Protein AF-A0A963ZHS2-F1 (afdb_monomer_lite)

Secondary structure (DSSP, 8-state):
-----PPPS--SSEEEEE-TTS-EEEEE--S---S-SHHHHHHHHHHHHHHHHHHHHHHHHHT-

Foldseek 3Di:
DDDDDDFDPADQDWDWDADPVGDIDTDHDDDDDDPGCVVVCVVVVVVVVVVVVVVVVVVVVVVD

pLDDT: mean 92.81, std 6.93, range [57.59, 98.44]

Radius of gyration: 19.41 Å; chains: 1; bounding box: 41×20×50 Å

Sequence (64 aa):
MESTLKPQSSIAKEQTHGTIPGETIERAITGRHDLSIVIRVLPVVEAMTLLVLANMWLQSKAWS

Structure (mmCIF, N/CA/C/O backbone):
data_AF-A0A963ZHS2-F1
#
_entry.id   AF-A0A963ZHS2-F1
#
loop_
_atom_site.group_PDB
_atom_site.id
_atom_site.type_symbol
_atom_site.label_atom_id
_atom_site.label_alt_id
_atom_site.label_comp_id
_atom_site.label_asym_id
_atom_site.label_entity_id
_atom_site.label_seq_id
_atom_site.pdbx_PDB_ins_code
_atom_site.Cartn_x
_atom_site.Cartn_y
_atom_site.Cartn_z
_atom_site.occupancy
_atom_site.B_iso_or_equiv
_atom_site.auth_seq_id
_atom_site.auth_comp_id
_atom_site.auth_asym_id
_atom_site.auth_atom_id
_atom_site.pdbx_PDB_model_num
ATOM 1 N N . MET A 1 1 ? -3.501 -6.342 -17.000 1.00 67.75 1 MET A N 1
ATOM 2 C CA . MET A 1 1 ? -2.936 -6.230 -15.643 1.00 67.75 1 MET A CA 1
ATOM 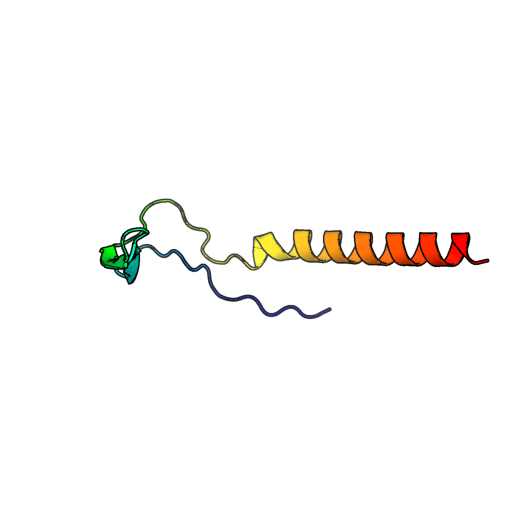3 C C . MET A 1 1 ? -4.088 -6.325 -14.672 1.00 67.75 1 MET A C 1
ATOM 5 O O . MET A 1 1 ? -5.092 -5.667 -14.903 1.00 67.75 1 MET A O 1
ATOM 9 N N . GLU A 1 2 ? -3.963 -7.146 -13.641 1.00 80.00 2 GLU A N 1
ATOM 10 C CA . GLU A 1 2 ? -4.970 -7.261 -12.590 1.00 80.00 2 GLU A CA 1
ATOM 11 C C . GLU A 1 2 ? -4.301 -6.942 -11.254 1.00 80.00 2 GLU A C 1
ATOM 13 O O . GLU A 1 2 ? -3.129 -7.255 -11.043 1.00 80.00 2 GLU A O 1
ATOM 18 N N . SER A 1 3 ? -5.006 -6.246 -10.370 1.00 82.88 3 SER A N 1
ATOM 19 C CA . SER A 1 3 ? -4.515 -5.925 -9.034 1.00 82.88 3 SER A CA 1
ATOM 20 C C . SER A 1 3 ? -5.670 -6.019 -8.054 1.00 82.88 3 SER A C 1
ATOM 22 O O . SER A 1 3 ? -6.692 -5.360 -8.223 1.00 82.88 3 SER A O 1
ATOM 24 N N . THR A 1 4 ? -5.499 -6.848 -7.028 1.00 91.38 4 THR A N 1
ATOM 25 C CA . THR A 1 4 ? -6.465 -6.965 -5.937 1.00 91.38 4 THR A CA 1
ATOM 26 C C . THR A 1 4 ? -6.093 -5.984 -4.841 1.00 91.38 4 THR A C 1
ATOM 28 O O . THR A 1 4 ? -4.947 -5.940 -4.394 1.00 91.38 4 THR A O 1
ATOM 31 N N . LEU A 1 5 ? -7.071 -5.200 -4.398 1.00 92.00 5 LEU A N 1
ATOM 32 C CA . LEU A 1 5 ? -6.886 -4.193 -3.366 1.00 92.00 5 LEU A CA 1
ATOM 33 C C . LEU A 1 5 ? -7.755 -4.536 -2.170 1.00 92.00 5 LEU A C 1
ATOM 35 O O . LEU A 1 5 ? -8.949 -4.806 -2.309 1.00 92.00 5 LEU A O 1
ATOM 39 N N . LYS A 1 6 ? -7.156 -4.482 -0.981 1.00 92.31 6 LYS A N 1
ATOM 40 C CA . LYS A 1 6 ? -7.947 -4.502 0.242 1.00 92.31 6 LYS A CA 1
ATOM 41 C C . LYS A 1 6 ? -8.812 -3.234 0.326 1.00 92.31 6 LYS A C 1
ATOM 43 O O . LYS A 1 6 ? -8.393 -2.179 -0.165 1.00 92.31 6 LYS A O 1
ATOM 48 N N . PRO A 1 7 ? -9.966 -3.293 1.004 1.00 91.00 7 PRO A N 1
ATOM 49 C CA . PRO A 1 7 ? -10.680 -2.092 1.412 1.00 91.00 7 PRO A CA 1
ATOM 50 C C . PRO A 1 7 ? -9.808 -1.1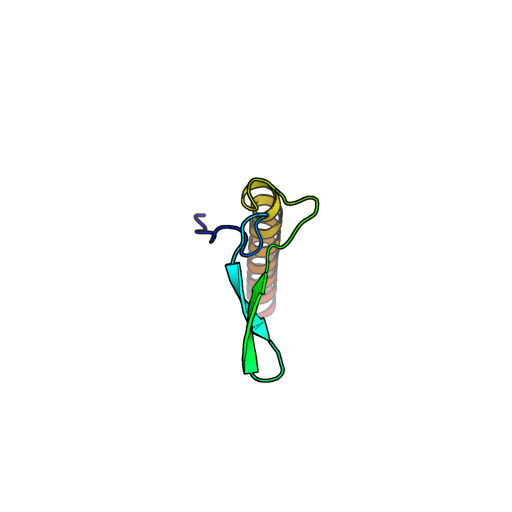79 2.286 1.00 91.00 7 PRO A C 1
ATOM 52 O O . PRO A 1 7 ? -8.855 -1.627 2.934 1.00 91.00 7 PRO A O 1
ATOM 55 N N . GLN A 1 8 ? -10.153 0.108 2.334 1.00 90.50 8 GLN A N 1
ATOM 56 C CA . GLN A 1 8 ? -9.547 1.056 3.270 1.00 90.50 8 GLN A CA 1
ATOM 57 C C . GLN A 1 8 ? -9.664 0.557 4.720 1.00 90.50 8 GLN A C 1
ATOM 59 O O . GLN A 1 8 ? -10.736 0.147 5.161 1.00 90.50 8 GLN A O 1
ATOM 64 N N . SER A 1 9 ? -8.549 0.591 5.458 1.00 91.38 9 SER A N 1
ATOM 65 C CA . SER A 1 9 ? -8.497 0.102 6.846 1.00 91.38 9 SER A CA 1
ATOM 66 C C . SER A 1 9 ? -9.302 0.983 7.811 1.00 91.38 9 SER A C 1
ATOM 68 O O . SER A 1 9 ? -9.797 0.490 8.822 1.00 91.38 9 SER A O 1
ATOM 70 N N . SER A 1 10 ? -9.395 2.280 7.507 1.00 92.75 10 SER A N 1
ATOM 71 C CA . SER A 1 10 ? -10.076 3.282 8.326 1.00 92.75 10 SER A CA 1
ATOM 72 C C . SER A 1 10 ? -11.481 3.521 7.798 1.00 92.75 10 SER A C 1
ATOM 74 O O . SER A 1 10 ? -11.652 3.891 6.635 1.00 92.75 10 SER A O 1
ATOM 76 N N . ILE A 1 11 ? -12.477 3.335 8.658 1.00 92.75 11 ILE A N 1
ATOM 77 C CA . ILE A 1 11 ? -13.879 3.632 8.368 1.00 92.75 11 ILE A CA 1
ATOM 78 C C . ILE A 1 11 ? -14.516 4.334 9.569 1.00 92.75 11 ILE A C 1
ATOM 80 O O . ILE A 1 11 ? -14.042 4.232 10.695 1.00 92.75 11 ILE A O 1
ATOM 84 N N . ALA A 1 12 ? -15.629 5.029 9.343 1.00 93.38 12 ALA A N 1
ATOM 85 C CA . ALA A 1 12 ? -16.319 5.792 10.386 1.00 93.38 12 ALA A CA 1
ATOM 86 C C . ALA A 1 12 ? -17.138 4.927 11.373 1.00 93.38 12 ALA A C 1
ATO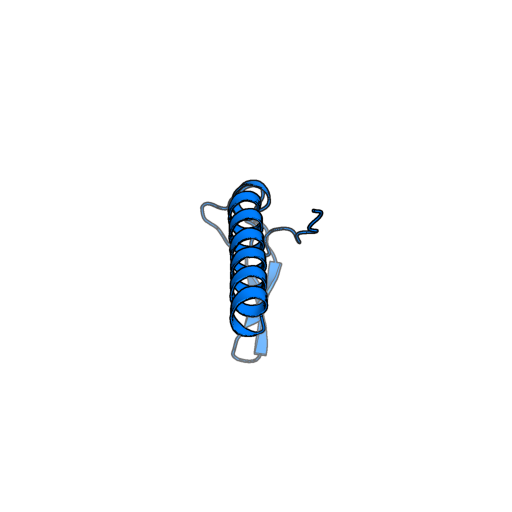M 88 O O . ALA A 1 12 ? -18.034 5.441 12.037 1.00 93.38 12 ALA A O 1
ATOM 89 N N . LYS A 1 13 ? -16.871 3.619 11.447 1.00 93.75 13 LYS A N 1
ATOM 90 C CA . LYS A 1 13 ? -17.496 2.697 12.408 1.00 93.75 13 LYS A CA 1
ATOM 91 C C . LYS A 1 13 ? -16.550 2.479 13.587 1.00 93.75 13 LYS A C 1
ATOM 93 O O . LYS A 1 13 ? -15.349 2.667 13.425 1.00 93.75 13 LYS A O 1
ATOM 98 N N . GLU A 1 14 ? -17.077 2.080 14.742 1.00 96.56 14 GLU A N 1
ATOM 99 C CA . GLU A 1 14 ? -16.223 1.606 15.835 1.00 96.56 14 GLU A CA 1
ATOM 100 C C . GLU A 1 14 ? -15.458 0.353 15.408 1.00 96.56 14 GLU A C 1
ATOM 102 O O . GLU A 1 14 ? -15.997 -0.531 14.734 1.00 96.56 14 GLU A O 1
ATOM 107 N N . GLN A 1 15 ? -14.174 0.339 15.747 1.00 96.19 15 GLN A N 1
ATOM 108 C CA . GLN A 1 15 ? -13.239 -0.726 15.439 1.00 96.19 15 GLN A CA 1
ATOM 109 C C . GLN A 1 15 ? -12.318 -0.934 16.645 1.00 96.19 15 GLN A C 1
ATOM 111 O O . GLN A 1 15 ? -11.906 0.022 17.307 1.00 96.19 15 GLN A O 1
ATOM 116 N N . THR A 1 16 ? -11.917 -2.181 16.861 1.00 97.00 16 THR A N 1
ATOM 117 C CA . THR A 1 16 ? -10.894 -2.542 17.839 1.00 97.00 16 THR A CA 1
ATOM 118 C C . THR A 1 16 ? -9.503 -2.210 17.285 1.00 97.00 16 THR A C 1
ATOM 120 O O . THR A 1 16 ? -9.110 -2.703 16.224 1.00 97.00 16 THR A O 1
ATOM 123 N N . HIS A 1 17 ? -8.732 -1.387 17.994 1.00 95.00 17 HIS A N 1
ATOM 124 C CA . HIS A 1 17 ? -7.393 -0.944 17.606 1.00 95.00 17 HIS A CA 1
ATOM 125 C C . HIS A 1 17 ? -6.346 -1.305 18.659 1.00 95.00 17 HIS A C 1
ATOM 127 O O . HIS A 1 17 ? -6.563 -1.118 19.852 1.00 95.00 17 HIS A O 1
ATOM 133 N N . GLY A 1 18 ? -5.168 -1.735 18.202 1.00 95.44 18 GLY A N 1
ATOM 134 C CA . GLY A 1 18 ? -3.969 -1.796 19.037 1.00 95.44 18 GLY A CA 1
ATOM 135 C C . GLY A 1 18 ? -3.277 -0.433 19.121 1.00 95.44 18 GLY A C 1
ATOM 136 O O . GLY A 1 18 ? -3.197 0.291 18.124 1.00 95.44 18 GLY A O 1
ATOM 137 N N . THR A 1 19 ? -2.760 -0.084 20.296 1.00 94.81 19 THR A N 1
ATOM 138 C CA . THR A 1 19 ? -1.961 1.128 20.527 1.00 94.81 19 THR A CA 1
ATOM 139 C C . THR A 1 19 ? -0.467 0.800 20.616 1.00 94.81 19 THR A C 1
ATOM 141 O O . THR A 1 19 ? -0.082 -0.352 20.803 1.00 94.81 19 THR A O 1
ATOM 144 N N . ILE A 1 20 ? 0.402 1.812 20.488 1.00 96.50 20 ILE A N 1
ATOM 145 C CA . ILE A 1 20 ? 1.864 1.635 20.622 1.00 96.50 20 ILE A CA 1
ATOM 146 C C . ILE A 1 20 ? 2.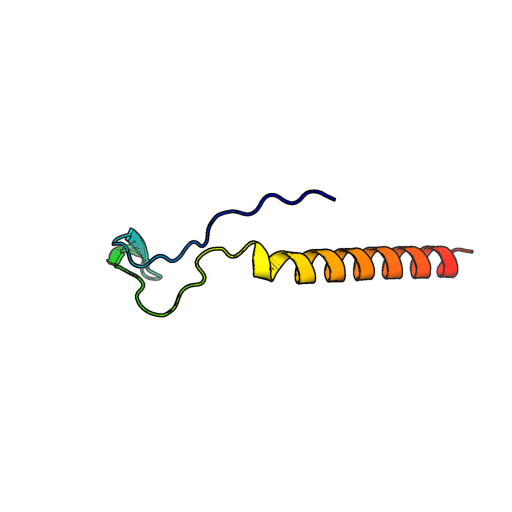253 1.047 21.999 1.00 96.50 20 ILE A C 1
ATOM 148 O O . ILE A 1 20 ? 3.105 0.163 22.023 1.00 96.50 20 ILE A O 1
ATOM 152 N N . PRO A 1 21 ? 1.627 1.450 23.126 1.00 95.88 21 PRO A N 1
ATOM 153 C CA . PRO A 1 21 ? 1.830 0.798 24.426 1.00 95.88 21 PRO A CA 1
ATOM 154 C C . PRO A 1 21 ? 1.374 -0.670 24.522 1.00 95.88 21 PRO A C 1
ATOM 156 O O . PRO A 1 21 ? 1.656 -1.313 25.527 1.00 95.88 21 PRO A O 1
ATOM 159 N N . GLY A 1 22 ? 0.683 -1.211 23.510 1.00 95.62 22 GLY A N 1
ATOM 160 C CA . GLY A 1 22 ? 0.185 -2.592 23.495 1.00 95.62 22 GLY A CA 1
ATOM 161 C C . GLY A 1 22 ? -1.232 -2.765 24.046 1.00 95.62 22 GLY A C 1
ATOM 162 O O . GLY A 1 22 ? -1.684 -3.890 24.246 1.00 95.62 22 GLY A O 1
ATOM 163 N N . GLU A 1 23 ? -1.951 -1.670 24.283 1.00 96.31 23 GLU A N 1
ATOM 164 C CA . GLU A 1 23 ? -3.336 -1.714 24.749 1.00 96.31 23 GLU A CA 1
ATOM 165 C C . GLU A 1 23 ? -4.300 -1.917 23.577 1.00 96.31 23 GLU A C 1
ATOM 167 O O . GLU A 1 23 ? -4.012 -1.549 22.435 1.00 96.31 23 GLU A O 1
ATOM 172 N N . THR A 1 24 ? -5.471 -2.478 23.873 1.00 96.62 24 THR A N 1
ATOM 173 C CA . THR A 1 24 ? -6.576 -2.593 22.918 1.00 96.62 24 THR A CA 1
ATOM 174 C C . THR A 1 24 ? -7.647 -1.567 23.261 1.00 96.62 24 THR A C 1
ATOM 176 O O . THR A 1 24 ? -8.114 -1.527 24.397 1.00 96.62 24 THR A O 1
ATOM 179 N N . ILE A 1 25 ? -8.033 -0.746 22.287 1.00 96.56 25 ILE A N 1
ATOM 180 C CA . ILE A 1 25 ? -9.049 0.299 22.445 1.00 96.56 25 ILE A CA 1
ATOM 181 C C . ILE A 1 25 ? -10.140 0.157 21.386 1.00 96.56 25 ILE A C 1
ATOM 183 O O . ILE A 1 25 ? -9.858 -0.230 20.255 1.00 96.56 25 ILE A O 1
ATOM 187 N N . GLU A 1 26 ? -11.367 0.538 21.723 1.00 96.88 26 GLU A N 1
ATOM 188 C CA . GLU A 1 26 ? -12.428 0.756 20.738 1.00 96.88 26 GLU A CA 1
ATOM 189 C C . GLU A 1 26 ? -12.370 2.205 20.257 1.00 96.88 26 GLU A C 1
ATOM 191 O O . GLU A 1 26 ? -12.345 3.146 21.056 1.00 96.88 26 GLU A O 1
ATOM 196 N N . ARG A 1 27 ? -12.292 2.404 18.940 1.00 94.44 27 ARG A N 1
ATOM 197 C CA . ARG A 1 27 ? -12.226 3.743 18.351 1.00 94.44 27 ARG A CA 1
ATOM 198 C C . ARG A 1 27 ? -12.881 3.764 16.978 1.00 94.44 27 ARG A C 1
ATOM 200 O O . ARG A 1 27 ? -12.633 2.898 16.151 1.00 94.44 27 ARG A O 1
ATOM 207 N N . ALA A 1 28 ? -13.660 4.808 16.707 1.00 94.88 28 ALA A N 1
ATOM 208 C CA . ALA A 1 28 ? -14.092 5.146 15.355 1.00 94.88 28 ALA A CA 1
ATOM 209 C C . ALA A 1 28 ? -13.162 6.205 14.745 1.00 94.88 28 ALA A C 1
ATOM 211 O O . ALA A 1 28 ? -12.857 7.221 15.379 1.00 94.88 28 ALA A O 1
ATOM 212 N N . ILE A 1 29 ? -12.722 5.997 13.500 1.00 94.12 29 ILE A N 1
ATOM 213 C CA . ILE A 1 29 ? -11.915 6.983 12.770 1.00 94.12 29 ILE A CA 1
ATOM 214 C C . ILE A 1 29 ? -12.856 7.864 11.947 1.00 94.12 29 ILE A C 1
ATOM 216 O O . ILE A 1 29 ? -13.322 7.479 10.875 1.00 94.12 29 ILE A O 1
ATOM 220 N N . THR A 1 30 ? -13.140 9.065 12.444 1.00 92.81 30 THR A N 1
ATOM 221 C CA . THR A 1 30 ? -14.036 10.031 11.792 1.00 92.81 30 THR A CA 1
ATOM 222 C C . THR A 1 30 ? -13.288 10.961 10.827 1.00 92.81 30 THR A C 1
ATOM 224 O O . THR A 1 30 ? -12.058 10.989 10.790 1.00 92.81 30 THR A O 1
ATOM 227 N N . GLY A 1 31 ? -14.035 11.710 10.011 1.00 91.06 31 GLY A N 1
ATOM 228 C CA . GLY A 1 31 ? -13.500 12.599 8.975 1.00 91.06 31 GLY A CA 1
ATOM 229 C C . GLY A 1 31 ? -13.898 12.162 7.563 1.00 91.06 31 GLY A C 1
ATOM 230 O O . GLY A 1 31 ? -14.705 11.250 7.382 1.00 91.06 31 GLY A O 1
ATOM 231 N N . ARG A 1 32 ? -13.357 12.842 6.545 1.00 91.19 32 ARG A N 1
ATOM 232 C CA . ARG A 1 32 ? -13.616 12.504 5.141 1.00 91.19 32 ARG A CA 1
ATOM 233 C C . ARG A 1 32 ? -12.766 11.301 4.737 1.00 91.19 32 ARG A C 1
ATOM 235 O O . ARG A 1 32 ? -11.548 11.415 4.653 1.00 91.19 32 ARG A O 1
ATOM 242 N N . HIS A 1 33 ? -13.429 10.194 4.425 1.00 90.12 33 HIS A N 1
ATOM 243 C CA . HIS A 1 33 ? -12.813 9.010 3.828 1.00 90.12 33 HIS A CA 1
ATOM 244 C C . HIS A 1 33 ? -13.228 8.884 2.367 1.00 90.12 33 HIS A C 1
ATOM 246 O O . HIS A 1 33 ? -14.334 9.279 1.991 1.00 90.12 33 HIS A O 1
ATOM 252 N N . ASP A 1 34 ? -12.351 8.320 1.544 1.00 90.06 34 ASP A N 1
ATOM 253 C CA . ASP A 1 34 ? -12.744 7.879 0.210 1.00 90.06 34 ASP A CA 1
ATOM 254 C C . ASP A 1 34 ? -13.709 6.689 0.344 1.00 90.06 34 ASP A C 1
ATOM 256 O O . ASP A 1 34 ? -13.500 5.802 1.172 1.00 90.06 34 ASP A O 1
ATOM 260 N N . LEU A 1 35 ? -14.765 6.650 -0.478 1.00 84.50 35 LEU A N 1
AT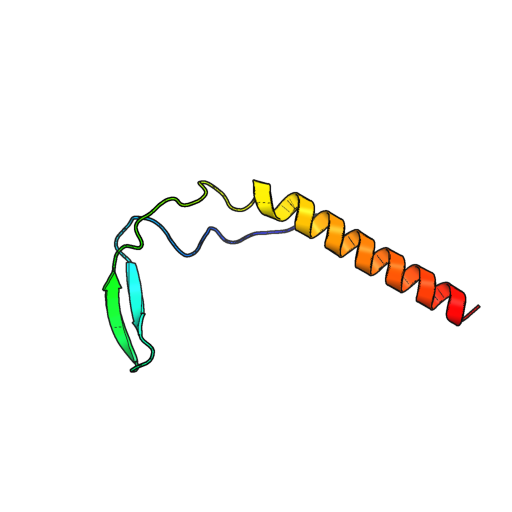OM 261 C CA . LEU A 1 35 ? -15.698 5.511 -0.507 1.00 84.50 35 LEU A CA 1
ATOM 262 C C . LEU A 1 35 ? -15.008 4.223 -0.977 1.00 84.50 35 LEU A C 1
ATOM 264 O O . LEU A 1 35 ? -15.369 3.125 -0.558 1.00 84.50 35 LEU A O 1
ATOM 268 N N . SER A 1 36 ? -14.035 4.369 -1.875 1.00 89.88 36 SER A N 1
ATOM 269 C CA . SER A 1 36 ? -13.224 3.280 -2.398 1.00 89.88 36 SER A CA 1
ATOM 270 C C . SER A 1 36 ? -11.859 3.807 -2.813 1.00 89.88 36 SER A C 1
ATOM 272 O O . SER A 1 36 ? -11.753 4.784 -3.557 1.00 89.88 36 SER A O 1
ATOM 274 N N . ILE A 1 37 ? -10.806 3.120 -2.375 1.00 92.12 37 ILE A N 1
ATOM 275 C CA . ILE A 1 37 ? -9.426 3.439 -2.752 1.00 92.12 37 ILE A CA 1
ATOM 276 C C . ILE A 1 37 ? -9.108 3.062 -4.211 1.00 92.12 37 ILE A C 1
ATOM 278 O O . ILE A 1 37 ? -8.164 3.593 -4.794 1.00 92.12 37 ILE A O 1
ATOM 282 N N . VAL A 1 38 ? -9.914 2.185 -4.825 1.00 92.31 38 VAL A N 1
ATOM 283 C CA . VAL A 1 38 ? -9.664 1.604 -6.159 1.00 92.31 38 VAL A CA 1
ATOM 284 C C . VAL A 1 38 ? -9.486 2.684 -7.226 1.00 92.31 38 VAL A C 1
ATOM 286 O O . VAL A 1 38 ? -8.550 2.618 -8.020 1.00 92.31 38 VAL A O 1
ATOM 289 N N . ILE A 1 39 ? -10.326 3.722 -7.195 1.00 90.75 39 ILE A N 1
ATOM 290 C CA . ILE A 1 39 ? -10.299 4.817 -8.177 1.00 90.75 39 ILE A CA 1
ATOM 291 C C . ILE A 1 39 ? -8.954 5.555 -8.133 1.00 90.75 39 ILE A C 1
ATOM 293 O O . ILE A 1 39 ? -8.414 5.938 -9.167 1.00 90.75 39 ILE A O 1
ATOM 297 N N . ARG A 1 40 ? -8.385 5.731 -6.935 1.00 92.62 40 ARG A N 1
ATOM 298 C CA . ARG A 1 40 ? -7.126 6.462 -6.743 1.00 92.62 40 ARG A CA 1
ATOM 299 C C . ARG A 1 40 ? -5.891 5.602 -6.995 1.00 92.62 40 ARG A C 1
ATOM 301 O O . ARG A 1 40 ? -4.831 6.153 -7.268 1.00 92.62 40 ARG A O 1
ATOM 308 N N . VAL A 1 41 ? -6.008 4.278 -6.899 1.00 94.38 41 VAL A N 1
ATOM 309 C CA . VAL A 1 41 ? -4.874 3.354 -7.062 1.00 94.38 41 VAL A CA 1
ATOM 310 C C . VAL A 1 41 ? -4.589 3.039 -8.526 1.00 94.38 41 VAL A C 1
ATOM 312 O O . VAL A 1 41 ? -3.427 2.862 -8.871 1.00 94.38 41 VAL A O 1
ATOM 315 N N . LEU A 1 42 ? -5.600 3.033 -9.396 1.00 92.94 42 LEU A N 1
ATOM 316 C CA . LEU A 1 42 ? -5.428 2.821 -10.840 1.00 92.94 42 LEU A CA 1
ATOM 317 C C . LEU A 1 42 ? -4.283 3.647 -11.465 1.00 92.94 42 LEU A C 1
ATOM 319 O O . LEU A 1 42 ? -3.355 3.030 -11.991 1.00 92.94 42 LEU A O 1
ATOM 323 N N . PRO A 1 43 ? -4.246 4.990 -11.339 1.00 95.31 43 PRO A N 1
ATOM 324 C CA . PRO A 1 43 ? -3.158 5.778 -11.924 1.00 95.31 43 PRO A CA 1
ATOM 325 C C . PRO A 1 43 ? -1.788 5.473 -11.298 1.00 95.31 43 PRO A C 1
ATOM 327 O O . PRO A 1 43 ? -0.760 5.573 -11.964 1.00 95.31 43 PRO A O 1
ATOM 330 N N . VAL A 1 44 ? -1.748 5.072 -10.022 1.00 96.25 44 VAL A N 1
ATOM 331 C CA . VAL A 1 44 ? -0.499 4.673 -9.354 1.00 96.25 44 VAL A CA 1
ATOM 332 C C . VAL A 1 44 ? 0.023 3.370 -9.950 1.00 96.25 44 VAL A C 1
ATOM 334 O O . VAL A 1 44 ? 1.207 3.265 -10.256 1.00 96.25 44 VAL A O 1
ATOM 337 N N . VAL A 1 45 ? -0.858 2.390 -10.134 1.00 96.38 45 VAL A N 1
ATOM 338 C CA . VAL A 1 45 ? -0.524 1.084 -10.705 1.00 96.38 45 VAL A CA 1
ATOM 339 C C . VAL A 1 45 ? 0.027 1.244 -12.122 1.00 96.38 45 VAL A C 1
ATOM 341 O O . VAL A 1 45 ? 1.096 0.713 -12.414 1.00 96.38 45 VAL A O 1
ATOM 344 N N . GLU A 1 46 ? -0.632 2.046 -12.960 1.00 96.75 46 GLU A N 1
ATOM 345 C CA . GLU A 1 46 ? -0.171 2.346 -14.322 1.00 96.75 46 GLU A CA 1
ATOM 346 C C . GLU A 1 46 ? 1.220 2.992 -14.332 1.00 96.75 46 GLU A C 1
ATOM 348 O O . GLU A 1 46 ? 2.114 2.541 -15.054 1.00 96.75 46 GLU A O 1
ATOM 353 N N . ALA A 1 47 ? 1.441 4.004 -13.487 1.00 97.75 47 ALA A N 1
ATOM 354 C CA . ALA A 1 47 ? 2.736 4.668 -13.379 1.00 97.75 47 ALA A CA 1
ATOM 355 C C . ALA A 1 47 ? 3.840 3.704 -12.919 1.00 97.75 47 ALA A C 1
ATOM 357 O O . ALA A 1 47 ? 4.928 3.688 -13.496 1.00 97.75 47 ALA A O 1
ATOM 358 N N . MET A 1 48 ? 3.566 2.864 -11.917 1.00 97.69 48 MET A N 1
ATOM 359 C CA . MET A 1 48 ? 4.533 1.874 -11.435 1.00 97.69 48 MET A CA 1
ATOM 360 C C . MET A 1 48 ? 4.878 0.849 -12.518 1.00 97.69 48 MET A C 1
ATOM 362 O O . MET A 1 48 ? 6.048 0.510 -12.687 1.00 97.69 48 MET A O 1
ATOM 366 N N . THR A 1 49 ? 3.897 0.395 -13.301 1.00 97.38 49 THR A N 1
ATOM 367 C CA . THR A 1 49 ? 4.153 -0.496 -14.438 1.00 97.38 49 THR A CA 1
ATOM 368 C C . THR A 1 49 ? 5.050 0.161 -15.482 1.00 97.38 49 THR A C 1
ATOM 370 O O . THR A 1 49 ? 6.016 -0.462 -15.921 1.00 97.38 49 THR A O 1
ATOM 373 N N . LEU A 1 50 ? 4.796 1.423 -15.843 1.00 98.19 50 LEU A N 1
ATOM 374 C CA . LEU A 1 50 ? 5.638 2.155 -16.794 1.00 98.19 50 LEU A CA 1
ATOM 375 C C . LEU A 1 50 ? 7.074 2.322 -16.288 1.00 98.19 50 LEU A C 1
ATOM 377 O O . LEU A 1 50 ? 8.009 2.141 -17.065 1.00 98.19 50 LEU A O 1
ATOM 381 N N . LEU A 1 51 ? 7.264 2.606 -14.996 1.00 98.44 51 LEU A N 1
ATOM 382 C CA . LEU A 1 51 ? 8.599 2.699 -14.400 1.00 98.44 51 LEU A CA 1
ATOM 383 C C . LEU A 1 51 ? 9.360 1.373 -14.496 1.00 98.44 51 LEU A C 1
ATOM 385 O O . LEU A 1 51 ? 10.534 1.365 -14.867 1.00 98.44 51 LEU A O 1
ATOM 389 N N . VAL A 1 52 ? 8.696 0.249 -14.212 1.00 97.88 52 VAL A N 1
ATOM 390 C CA . VAL A 1 52 ? 9.311 -1.081 -14.330 1.00 97.88 52 VAL A CA 1
ATOM 391 C C . VAL A 1 52 ? 9.690 -1.377 -15.781 1.00 97.88 52 VAL A C 1
ATOM 393 O O . VAL A 1 52 ? 10.820 -1.792 -16.039 1.00 97.88 52 VAL A O 1
ATOM 396 N N . LEU A 1 53 ? 8.794 -1.110 -16.735 1.00 97.94 53 LEU A N 1
ATOM 397 C CA . LEU A 1 53 ? 9.065 -1.319 -18.161 1.00 97.94 53 LEU A CA 1
ATOM 398 C C . LEU A 1 53 ? 10.217 -0.441 -18.666 1.00 97.94 53 LEU A C 1
ATOM 400 O O . LEU A 1 53 ? 11.094 -0.932 -19.375 1.00 97.94 53 LEU A O 1
ATOM 404 N N . ALA A 1 54 ? 10.258 0.834 -18.272 1.00 98.06 54 ALA A N 1
ATOM 405 C CA . ALA A 1 54 ? 11.342 1.744 -18.629 1.00 98.06 54 ALA A CA 1
ATOM 406 C C . ALA A 1 54 ? 12.688 1.274 -18.058 1.00 98.06 54 ALA A C 1
ATOM 408 O O . ALA A 1 54 ? 13.694 1.270 -18.768 1.00 98.06 54 ALA A O 1
ATOM 409 N N . ASN A 1 55 ? 12.704 0.814 -16.804 1.00 97.62 55 ASN A N 1
ATOM 410 C CA . ASN A 1 55 ? 13.901 0.248 -16.193 1.00 97.62 55 ASN A CA 1
ATOM 411 C C . ASN A 1 55 ? 14.380 -1.010 -16.940 1.00 97.62 55 ASN A C 1
ATOM 413 O O . ASN A 1 55 ? 15.560 -1.112 -17.265 1.00 97.62 55 ASN A O 1
ATOM 417 N N . MET A 1 56 ? 13.477 -1.939 -17.274 1.00 97.62 56 MET A N 1
ATOM 418 C CA . MET A 1 56 ? 13.828 -3.137 -18.051 1.00 97.62 56 MET A CA 1
ATOM 419 C C . MET A 1 56 ? 14.378 -2.781 -19.435 1.00 97.62 56 MET A C 1
ATOM 421 O O . MET A 1 56 ? 15.350 -3.381 -19.892 1.00 97.62 56 MET A O 1
ATOM 425 N N . TRP A 1 57 ? 13.796 -1.777 -20.091 1.00 97.50 57 TRP A N 1
ATOM 426 C CA . TRP A 1 57 ? 14.284 -1.293 -21.376 1.00 97.50 57 TRP A CA 1
ATOM 427 C C . TRP A 1 57 ? 15.701 -0.719 -21.270 1.00 97.50 57 TRP A C 1
ATOM 429 O O . TRP A 1 57 ? 16.572 -1.111 -22.045 1.00 97.50 57 TRP A O 1
ATOM 439 N N . LEU A 1 58 ? 15.970 0.135 -20.280 1.00 97.50 58 LEU A N 1
ATOM 440 C CA . LEU A 1 58 ? 17.313 0.677 -20.046 1.00 97.50 58 LEU A CA 1
ATOM 441 C C . LEU A 1 58 ? 18.331 -0.428 -19.738 1.00 97.50 58 LEU A C 1
ATOM 443 O O . LEU A 1 58 ? 19.425 -0.414 -20.298 1.00 97.50 58 LEU A O 1
ATOM 447 N N . GLN A 1 59 ? 17.967 -1.421 -18.921 1.00 96.44 59 GLN A N 1
ATOM 448 C CA . GLN A 1 59 ? 18.830 -2.575 -18.648 1.00 96.44 59 GLN A CA 1
ATOM 449 C C . GLN A 1 59 ? 19.131 -3.376 -19.920 1.00 96.44 59 GLN A C 1
ATOM 451 O O . GLN A 1 59 ? 20.283 -3.732 -20.157 1.00 96.44 59 GLN A O 1
ATOM 456 N N . SER A 1 60 ? 18.129 -3.593 -20.781 1.00 95.94 60 SER A N 1
ATOM 457 C CA . SER A 1 60 ? 18.333 -4.274 -22.067 1.00 95.94 60 SER A CA 1
ATOM 458 C C . SER A 1 60 ? 19.289 -3.517 -22.993 1.00 95.94 60 SER A C 1
ATOM 460 O O . SER A 1 60 ? 20.031 -4.137 -23.746 1.00 95.94 60 SER A O 1
ATOM 462 N N . LYS A 1 61 ? 19.301 -2.178 -22.920 1.00 94.56 61 LYS A N 1
ATOM 463 C CA . LYS A 1 61 ? 20.208 -1.319 -23.691 1.00 94.56 61 LYS A CA 1
ATOM 464 C C . LYS A 1 61 ? 21.616 -1.273 -23.113 1.00 94.56 61 LYS A C 1
ATOM 466 O O . LYS A 1 61 ? 22.557 -1.142 -23.876 1.00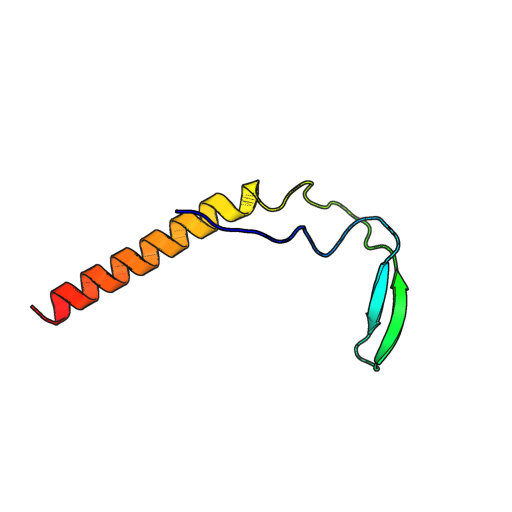 94.56 61 LYS A O 1
ATOM 471 N N . ALA A 1 62 ? 21.760 -1.365 -21.795 1.00 91.81 62 ALA A N 1
ATOM 472 C CA . ALA A 1 62 ? 23.066 -1.388 -21.142 1.00 91.81 62 ALA A CA 1
ATOM 473 C C . ALA A 1 62 ? 23.821 -2.713 -21.359 1.00 91.81 62 ALA A C 1
ATOM 475 O O . ALA A 1 62 ? 25.040 -2.744 -21.226 1.00 91.81 62 ALA A O 1
ATOM 476 N N . TRP A 1 63 ? 23.099 -3.796 -21.668 1.00 75.56 63 TRP A N 1
ATOM 477 C CA . TRP A 1 63 ? 23.652 -5.137 -21.894 1.00 75.56 63 TRP A CA 1
ATOM 478 C C . TRP A 1 63 ? 23.699 -5.552 -23.377 1.00 75.56 63 TRP A C 1
ATOM 480 O O . TRP A 1 63 ? 23.996 -6.707 -23.683 1.00 75.56 63 TRP A O 1
ATOM 490 N N . SER A 1 64 ? 23.378 -4.631 -24.290 1.00 57.59 64 SER A N 1
ATOM 491 C CA . SER A 1 64 ? 23.458 -4.800 -25.748 1.00 57.59 64 SER A CA 1
ATOM 492 C C . SER A 1 64 ? 24.583 -3.959 -26.325 1.00 57.59 64 SER A C 1
ATOM 494 O O . SER A 1 64 ? 25.028 -4.347 -27.427 1.00 57.59 64 SER A O 1
#